Protein AF-A0A6B3PF34-F1 (afdb_monomer_lite)

Structure (mmCIF, N/CA/C/O backbone):
data_AF-A0A6B3PF34-F1
#
_entry.id   AF-A0A6B3PF34-F1
#
loop_
_atom_site.group_PDB
_atom_site.id
_atom_site.type_symbol
_atom_site.label_atom_id
_atom_site.label_alt_id
_atom_site.label_comp_id
_atom_site.label_asym_id
_atom_site.label_entity_id
_atom_site.label_seq_id
_atom_site.pdbx_PDB_ins_code
_atom_site.Cartn_x
_atom_site.Cartn_y
_atom_site.Cartn_z
_atom_site.occupancy
_atom_site.B_iso_or_equiv
_atom_site.auth_seq_id
_atom_site.auth_comp_id
_atom_site.auth_asym_id
_atom_site.auth_atom_id
_atom_site.pdbx_PDB_model_num
ATOM 1 N N . MET A 1 1 ? -4.115 32.536 47.496 1.00 59.69 1 MET A N 1
ATOM 2 C CA . MET A 1 1 ? -4.845 31.924 46.371 1.00 59.69 1 MET A CA 1
ATOM 3 C C . MET A 1 1 ? -6.264 31.681 46.850 1.00 59.69 1 MET A C 1
ATOM 5 O O . MET A 1 1 ? -6.454 30.889 47.768 1.00 59.69 1 MET A O 1
ATOM 9 N N . GLU A 1 2 ? -7.217 32.468 46.357 1.00 84.81 2 GLU A N 1
ATOM 10 C CA . GLU A 1 2 ? -8.599 32.481 46.858 1.00 84.81 2 GLU A CA 1
ATOM 11 C C . GLU A 1 2 ? -9.439 31.344 46.255 1.00 84.81 2 GLU A C 1
ATOM 13 O O . GLU A 1 2 ? -9.160 30.864 45.158 1.00 84.81 2 GLU A O 1
ATOM 18 N N . LEU A 1 3 ? -10.503 30.922 46.947 1.00 76.88 3 LEU A N 1
ATOM 19 C CA . LEU A 1 3 ? -11.401 29.840 46.508 1.00 76.88 3 LEU A CA 1
ATOM 20 C C . LEU A 1 3 ? -11.948 30.051 45.082 1.00 76.88 3 LEU A C 1
ATOM 22 O O . LEU A 1 3 ? -12.078 29.095 44.321 1.00 76.88 3 LEU A O 1
ATOM 26 N N . LYS A 1 4 ? -12.205 31.307 44.698 1.00 81.19 4 LYS A N 1
ATOM 27 C CA . LYS A 1 4 ? -12.670 31.677 43.352 1.00 81.19 4 LYS A CA 1
ATOM 28 C C . LYS A 1 4 ? -11.637 31.386 42.263 1.00 81.19 4 LYS A C 1
ATOM 30 O O . LYS A 1 4 ? -11.994 30.964 41.171 1.00 81.19 4 LYS A O 1
ATOM 35 N N . GLU A 1 5 ? -10.360 31.573 42.573 1.00 85.62 5 GLU A N 1
ATOM 36 C CA . GLU A 1 5 ? -9.251 31.320 41.652 1.00 85.62 5 GLU A CA 1
ATOM 37 C C . GLU A 1 5 ? -9.096 29.815 41.383 1.00 85.62 5 GLU A C 1
ATOM 39 O O . GLU A 1 5 ? -8.863 29.390 40.252 1.00 85.62 5 GLU A O 1
ATOM 44 N N . TRP A 1 6 ? -9.314 28.989 42.409 1.00 80.94 6 TRP A N 1
ATOM 45 C CA . TRP A 1 6 ? -9.347 27.532 42.271 1.00 80.94 6 TRP A CA 1
ATOM 46 C C . TRP A 1 6 ? -10.542 27.032 41.467 1.00 80.94 6 TRP A C 1
ATOM 48 O O . TRP A 1 6 ? -10.379 26.159 40.618 1.00 80.94 6 TRP A O 1
ATOM 58 N N . GLN A 1 7 ? -11.725 27.593 41.707 1.00 89.00 7 GLN A N 1
ATOM 59 C CA . GLN A 1 7 ? -12.934 27.239 40.962 1.00 89.00 7 GLN A CA 1
ATOM 60 C C . GLN A 1 7 ? -12.798 27.575 39.475 1.00 89.00 7 GLN A C 1
ATOM 62 O O . GLN A 1 7 ? -13.155 26.756 38.630 1.00 89.00 7 GLN A O 1
ATOM 67 N N . GLU A 1 8 ? -12.212 28.728 39.149 1.00 89.81 8 GLU A N 1
ATOM 68 C CA . GLU A 1 8 ? -11.957 29.098 37.757 1.00 89.81 8 GLU A CA 1
ATOM 69 C C . GLU A 1 8 ? -10.935 28.156 37.107 1.00 89.81 8 GLU A C 1
ATOM 71 O O . GLU A 1 8 ? -11.163 27.663 36.005 1.00 89.81 8 GLU A O 1
ATOM 76 N N . ARG A 1 9 ? -9.847 27.803 37.806 1.00 79.94 9 ARG A N 1
ATOM 77 C CA . ARG A 1 9 ? -8.861 26.836 37.290 1.00 79.94 9 ARG A CA 1
ATOM 78 C C . ARG A 1 9 ? -9.465 25.455 37.038 1.00 79.94 9 ARG A C 1
ATOM 80 O O . ARG A 1 9 ? -9.158 24.855 36.012 1.00 79.94 9 ARG A O 1
ATOM 87 N N . LEU A 1 10 ? -10.322 24.961 37.933 1.00 86.00 10 LEU A N 1
ATOM 88 C CA . LEU A 1 10 ? -11.008 23.676 37.753 1.00 86.00 10 LEU A CA 1
ATOM 89 C C . LEU A 1 10 ? -11.932 23.703 36.534 1.00 86.00 10 LEU A C 1
ATOM 91 O O . LEU A 1 10 ? -11.866 22.802 35.702 1.00 86.00 10 LEU A O 1
ATOM 95 N N . LYS A 1 11 ? -12.693 24.786 36.360 1.00 89.06 11 LYS A N 1
ATOM 96 C CA . LYS A 1 11 ? -13.567 24.975 35.200 1.00 89.06 11 LYS A CA 1
ATOM 97 C C . LYS A 1 11 ? -12.791 25.004 33.879 1.00 89.06 11 LYS A C 1
ATOM 99 O O . LYS A 1 11 ? -13.230 24.426 32.888 1.00 89.06 11 LYS A O 1
ATOM 104 N N . GLN A 1 12 ? -11.617 25.639 33.854 1.00 82.56 1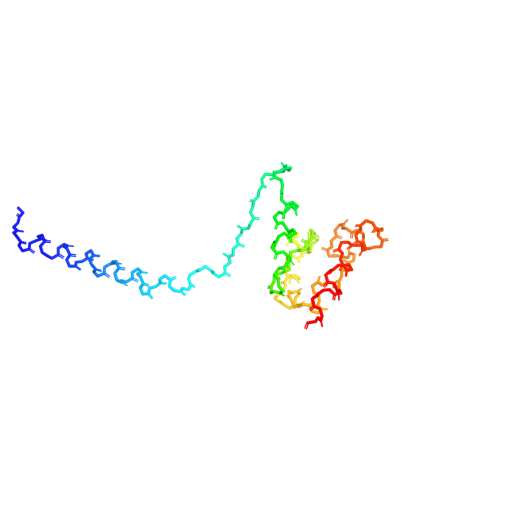2 GLN A N 1
ATOM 105 C CA . GLN A 1 12 ? -10.750 25.649 32.670 1.00 82.56 12 GLN A CA 1
ATOM 106 C C . GLN A 1 12 ? -10.166 24.261 32.359 1.00 82.56 12 GLN A C 1
ATOM 108 O O . GLN A 1 12 ? -10.030 23.907 31.188 1.00 82.56 12 GLN A O 1
ATOM 113 N N . ILE A 1 13 ? -9.853 23.460 33.384 1.00 76.62 13 ILE A N 1
ATOM 114 C CA . ILE A 1 13 ? -9.386 22.077 33.212 1.00 76.62 13 ILE A CA 1
ATOM 115 C C . ILE A 1 13 ? -10.509 21.195 32.653 1.00 76.62 13 ILE A C 1
ATOM 117 O O . ILE A 1 13 ? -10.280 20.482 31.680 1.00 76.62 13 ILE A O 1
ATOM 121 N N . GLU A 1 14 ? -11.720 21.276 33.205 1.00 80.12 14 GLU A N 1
ATOM 122 C CA . GLU A 1 14 ? -12.882 20.522 32.711 1.00 80.12 14 GLU A CA 1
ATOM 123 C C . GLU A 1 14 ? -13.194 20.863 31.248 1.00 80.12 14 GLU A C 1
ATOM 125 O O . GLU A 1 14 ? -13.305 19.964 30.415 1.00 80.12 14 GLU A O 1
ATOM 130 N N . LEU A 1 15 ? -13.199 22.154 30.894 1.00 76.25 15 LEU A N 1
ATOM 131 C CA . LEU A 1 15 ? -13.376 22.610 29.512 1.00 76.25 15 LEU A CA 1
ATOM 132 C C . LEU A 1 15 ? -12.263 22.115 28.577 1.00 76.25 15 LEU A C 1
ATOM 134 O O . LEU A 1 15 ? -12.526 21.808 27.414 1.00 76.25 15 LEU A O 1
ATOM 138 N N . ALA A 1 16 ? -11.015 22.031 29.045 1.00 70.75 16 ALA A N 1
ATOM 139 C CA . ALA A 1 16 ? -9.903 21.496 28.258 1.00 70.75 16 ALA A CA 1
ATOM 140 C C . ALA A 1 16 ? -10.025 19.975 28.037 1.00 70.75 16 ALA A C 1
ATOM 142 O O . ALA A 1 16 ? -9.714 19.484 26.947 1.00 70.75 16 ALA A O 1
ATOM 143 N N . VAL A 1 17 ? -10.520 19.238 29.035 1.00 69.88 17 VAL A N 1
ATOM 144 C CA . VAL A 1 17 ? -10.783 17.793 28.947 1.00 69.88 17 VAL A CA 1
ATOM 145 C C . VAL A 1 17 ? -11.963 17.511 28.014 1.00 69.88 17 VAL A C 1
ATOM 147 O O . VAL A 1 17 ? -11.837 16.672 27.123 1.00 69.88 17 VAL A O 1
ATOM 150 N N . GLU A 1 18 ? -13.065 18.257 28.118 1.00 66.38 18 GLU A N 1
ATOM 151 C CA . GLU A 1 18 ? -14.210 18.149 27.199 1.00 66.38 18 GLU A CA 1
ATOM 152 C C . GLU A 1 18 ? -13.838 18.519 25.760 1.00 66.38 18 GLU A C 1
ATOM 154 O O . GLU A 1 18 ? -14.222 17.822 24.815 1.00 66.38 18 GLU A O 1
ATOM 159 N N . ARG A 1 19 ? -13.033 19.573 25.568 1.00 61.41 19 ARG A N 1
ATOM 160 C CA . ARG A 1 19 ? -12.478 19.922 24.250 1.00 61.41 19 ARG A CA 1
ATOM 161 C C . ARG A 1 19 ? -11.589 18.816 23.703 1.00 61.41 19 ARG A C 1
ATOM 163 O O . ARG A 1 19 ? -11.636 18.563 22.506 1.00 61.41 19 ARG A O 1
ATOM 170 N N . SER A 1 20 ? -10.827 18.127 24.549 1.00 59.00 20 SER A N 1
ATOM 171 C CA . SER A 1 20 ? -10.008 16.985 24.129 1.00 59.00 20 SER A CA 1
ATOM 172 C C . SER A 1 20 ? -10.878 15.777 23.763 1.00 59.00 20 SER A C 1
ATOM 174 O O . SER A 1 20 ? -10.697 15.199 22.700 1.00 59.00 20 SER A O 1
ATOM 176 N N . HIS A 1 21 ? -11.896 15.430 24.553 1.00 54.59 21 HIS A N 1
ATOM 177 C CA . HIS A 1 21 ? -12.785 14.295 24.259 1.00 54.59 21 HIS A CA 1
ATOM 178 C C . HIS A 1 21 ? -13.679 14.510 23.025 1.00 54.59 21 HIS A C 1
ATOM 180 O O . HIS A 1 21 ? -13.889 13.578 22.247 1.00 54.59 21 HIS A O 1
ATOM 186 N N . SER A 1 22 ? -14.157 15.736 22.800 1.00 50.78 22 SER A N 1
ATOM 187 C CA . SER A 1 22 ? -14.940 16.093 21.604 1.00 50.78 22 SER A CA 1
ATOM 188 C C . SER A 1 22 ? -14.093 16.202 20.330 1.00 50.78 22 SER A C 1
ATOM 190 O O . SER A 1 22 ? -14.631 16.094 19.230 1.00 50.78 22 SER A O 1
ATOM 192 N N . SER A 1 23 ? -12.769 16.350 20.457 1.00 48.81 23 SER A N 1
ATOM 193 C CA . SER A 1 23 ? -11.839 16.412 19.323 1.00 48.81 23 SER A CA 1
ATOM 194 C C . SER A 1 23 ? -11.075 15.101 19.074 1.00 48.81 23 SER A C 1
ATOM 196 O O . SER A 1 23 ? -10.656 14.861 17.949 1.00 48.81 23 SER A O 1
ATOM 198 N N . ILE A 1 24 ? -10.988 14.168 20.030 1.00 49.91 24 ILE A N 1
ATOM 199 C CA . ILE A 1 24 ? -10.327 12.854 19.845 1.00 49.91 24 ILE A CA 1
ATOM 200 C C . ILE A 1 24 ? -10.994 11.966 18.774 1.00 49.91 24 ILE A C 1
ATOM 202 O O . ILE A 1 24 ? -10.383 11.010 18.302 1.00 49.91 24 ILE A O 1
ATOM 206 N N . HIS A 1 25 ? -12.192 12.304 18.296 1.00 52.12 25 HIS A N 1
ATOM 207 C CA . HIS A 1 25 ? -12.939 11.459 17.365 1.00 52.12 25 HIS A CA 1
ATOM 208 C C . HIS A 1 25 ? -12.358 11.293 15.947 1.00 52.12 25 HIS A C 1
ATOM 210 O O . HIS A 1 25 ? -12.967 10.545 15.194 1.00 52.12 25 HIS A O 1
ATOM 216 N N . ASN A 1 26 ? -11.238 11.916 15.530 1.00 51.31 26 ASN A N 1
ATOM 217 C CA . ASN A 1 26 ? -10.751 11.723 14.142 1.00 51.31 26 ASN A CA 1
ATOM 218 C C . ASN A 1 26 ? -9.297 12.142 13.805 1.00 51.31 26 ASN A C 1
ATOM 220 O O . ASN A 1 26 ? -9.004 12.462 12.651 1.00 51.31 26 ASN A O 1
ATOM 224 N N . TYR A 1 27 ? -8.347 12.169 14.747 1.00 51.41 27 TYR A N 1
ATOM 225 C CA . TYR A 1 27 ? -7.003 12.696 14.419 1.00 51.41 27 TYR A CA 1
ATOM 226 C C . TYR A 1 27 ? -6.022 11.702 13.793 1.00 51.41 27 TYR A C 1
ATOM 228 O O . TYR A 1 27 ? -5.016 12.121 13.221 1.00 51.41 27 TYR A O 1
ATOM 236 N N . TRP A 1 28 ? -6.282 10.400 13.864 1.00 53.84 28 TRP A N 1
ATOM 237 C CA . TRP A 1 28 ? -5.304 9.402 13.438 1.00 53.84 28 TRP A CA 1
ATOM 238 C C . TRP A 1 28 ? -5.721 8.842 12.083 1.00 53.84 28 TRP A C 1
ATOM 240 O O . TRP A 1 28 ? -6.228 7.733 11.972 1.00 53.84 28 TRP A O 1
ATOM 250 N N . LYS A 1 29 ? -5.517 9.650 11.033 1.00 75.19 29 LYS A N 1
ATOM 251 C CA . LYS A 1 29 ? -5.762 9.236 9.638 1.00 75.19 29 LYS A CA 1
ATOM 252 C C . LYS A 1 29 ? -4.874 8.069 9.197 1.00 75.19 29 LYS A C 1
ATOM 254 O O . LYS A 1 29 ? -5.199 7.404 8.220 1.00 75.19 29 LYS A O 1
ATOM 259 N N . TYR A 1 30 ? -3.753 7.850 9.885 1.00 82.25 30 TYR A N 1
ATOM 260 C CA . TYR A 1 30 ? -2.746 6.867 9.507 1.00 82.25 30 TYR A CA 1
ATOM 261 C C . TYR A 1 30 ? -2.241 6.103 10.730 1.00 82.25 30 TYR A C 1
ATOM 263 O O . TYR A 1 30 ? -1.969 6.697 11.774 1.00 82.25 30 TYR A O 1
ATOM 271 N N . LEU A 1 31 ? -2.079 4.791 10.564 1.00 85.31 31 LEU A N 1
ATOM 272 C CA . LEU A 1 31 ? -1.451 3.891 11.524 1.00 85.31 31 LEU A CA 1
ATOM 273 C C . LEU A 1 31 ? -0.135 3.385 10.931 1.00 85.31 31 LEU A C 1
ATOM 275 O O . LEU A 1 31 ? -0.125 2.795 9.852 1.00 85.31 31 LEU A O 1
ATOM 279 N N . PHE A 1 32 ? 0.967 3.588 11.651 1.00 87.81 32 PHE A N 1
ATOM 280 C CA . PHE A 1 32 ? 2.269 3.032 11.290 1.00 87.81 32 PHE A CA 1
ATOM 281 C C . PHE A 1 32 ? 2.531 1.778 12.119 1.00 87.81 32 PHE A C 1
ATOM 283 O O . PHE A 1 32 ? 2.570 1.832 13.347 1.00 87.81 32 PHE A O 1
ATOM 290 N N . VAL A 1 33 ? 2.723 0.650 11.441 1.00 89.06 33 VAL A N 1
ATOM 291 C CA . VAL A 1 33 ? 3.074 -0.625 12.070 1.00 89.06 33 VAL A CA 1
ATOM 292 C C . VAL A 1 33 ? 4.566 -0.857 11.858 1.00 89.06 33 VAL A C 1
ATOM 294 O O . VAL A 1 33 ? 5.009 -1.103 10.738 1.00 89.06 33 VAL A O 1
ATOM 297 N N . CYS A 1 34 ? 5.346 -0.753 12.933 1.00 90.00 34 CYS A N 1
ATOM 298 C CA . CYS A 1 34 ? 6.806 -0.837 12.899 1.00 90.00 34 CYS A CA 1
ATOM 299 C C . CYS A 1 34 ? 7.306 -1.997 13.767 1.00 90.00 34 CYS A C 1
ATOM 301 O O . CYS A 1 34 ? 6.698 -2.346 14.775 1.00 90.00 34 CYS A O 1
ATOM 303 N N . GLY A 1 35 ? 8.452 -2.566 13.403 1.00 87.69 35 GLY A N 1
ATOM 304 C CA . GLY A 1 35 ? 9.138 -3.584 14.192 1.00 87.69 35 GLY A CA 1
ATOM 305 C C . GLY A 1 35 ? 10.607 -3.666 13.801 1.00 87.69 35 GLY A C 1
ATOM 306 O O . GLY A 1 35 ? 10.979 -3.304 12.683 1.00 87.69 35 GLY A O 1
ATOM 307 N N . CYS A 1 36 ? 11.452 -4.124 14.721 1.00 91.19 36 CYS A N 1
ATOM 308 C CA . CYS A 1 36 ? 12.859 -4.364 14.421 1.00 91.19 36 CYS A CA 1
ATOM 309 C C . CYS A 1 36 ? 13.004 -5.491 13.388 1.00 91.19 36 CYS A C 1
ATOM 311 O O . CYS A 1 36 ? 12.159 -6.383 13.269 1.00 91.19 36 CYS A O 1
ATOM 313 N N . ALA A 1 37 ? 14.121 -5.497 12.660 1.00 85.56 37 ALA A N 1
ATOM 314 C CA . ALA A 1 37 ? 14.445 -6.624 11.797 1.00 85.56 37 ALA A CA 1
ATOM 315 C C . ALA A 1 37 ? 14.389 -7.935 12.604 1.00 85.56 37 ALA A C 1
ATOM 317 O O . ALA A 1 37 ? 14.928 -8.017 13.706 1.00 85.56 37 ALA A O 1
ATOM 318 N N . ARG A 1 38 ? 13.729 -8.958 12.044 1.00 85.56 38 ARG A N 1
ATOM 319 C CA . ARG A 1 38 ? 13.551 -10.289 12.660 1.00 85.56 38 ARG A CA 1
ATOM 320 C C . ARG A 1 38 ? 12.683 -10.326 13.933 1.00 85.56 38 ARG A C 1
ATOM 322 O O . ARG A 1 38 ? 12.650 -11.362 14.583 1.00 85.56 38 ARG A O 1
ATOM 329 N N . SER A 1 39 ? 11.905 -9.285 14.245 1.00 90.94 39 SER A N 1
ATOM 330 C CA . SER A 1 39 ? 11.013 -9.255 15.422 1.00 90.94 39 SER A CA 1
ATOM 331 C C . SER A 1 39 ? 9.631 -9.897 15.211 1.00 90.94 39 SER A C 1
ATOM 333 O O . SER A 1 39 ? 8.704 -9.622 15.966 1.00 90.94 39 SER A O 1
ATOM 335 N N . GLY A 1 40 ? 9.445 -10.693 14.152 1.00 86.75 40 GLY A N 1
ATOM 336 C CA . GLY A 1 40 ? 8.141 -11.290 13.829 1.00 86.75 40 GLY A CA 1
ATOM 337 C C . GLY A 1 40 ? 7.196 -10.401 13.007 1.00 86.75 40 GLY A C 1
ATOM 338 O O . GLY A 1 40 ? 5.996 -10.659 12.971 1.00 86.75 40 GLY A O 1
ATOM 339 N N . THR A 1 41 ? 7.709 -9.397 12.287 1.00 88.25 41 THR A N 1
ATOM 340 C CA . THR A 1 41 ? 6.911 -8.535 11.385 1.00 88.25 41 THR A CA 1
ATOM 341 C C . THR A 1 41 ? 6.111 -9.322 10.342 1.00 88.25 41 THR A C 1
ATOM 343 O O . THR A 1 41 ? 5.021 -8.904 9.961 1.00 88.25 41 THR A O 1
ATOM 346 N N . THR A 1 42 ? 6.587 -10.502 9.932 1.00 86.25 42 THR A N 1
ATOM 347 C CA . THR A 1 42 ? 5.843 -11.423 9.060 1.00 86.25 42 THR A CA 1
ATOM 348 C C . THR A 1 42 ? 4.552 -11.933 9.704 1.00 86.25 42 THR A C 1
ATOM 350 O O . THR A 1 42 ? 3.531 -11.996 9.028 1.00 86.25 42 THR A O 1
ATOM 353 N N . ALA A 1 43 ? 4.571 -12.286 10.993 1.00 88.44 43 ALA A N 1
ATOM 354 C CA . ALA A 1 43 ? 3.377 -12.758 11.697 1.00 88.44 43 ALA A CA 1
ATOM 355 C C . ALA A 1 43 ? 2.346 -11.631 11.844 1.00 88.44 43 ALA A C 1
ATOM 357 O O . ALA A 1 43 ? 1.170 -11.840 11.569 1.00 88.44 43 ALA A O 1
ATOM 358 N N . ILE A 1 44 ? 2.809 -10.420 12.178 1.00 90.25 44 ILE A N 1
ATOM 359 C CA . ILE A 1 44 ? 1.965 -9.217 12.226 1.00 90.25 44 ILE A CA 1
ATOM 360 C C . ILE A 1 44 ? 1.357 -8.918 10.853 1.00 90.25 44 ILE A C 1
ATOM 362 O O . ILE A 1 44 ? 0.162 -8.666 10.759 1.00 90.25 44 ILE A O 1
ATOM 366 N N . THR A 1 45 ? 2.159 -8.995 9.787 1.00 87.31 45 THR A N 1
ATOM 367 C CA . THR A 1 45 ? 1.681 -8.786 8.413 1.00 87.31 45 THR A CA 1
ATOM 368 C C . THR A 1 45 ? 0.564 -9.767 8.082 1.00 87.31 45 THR A C 1
ATOM 370 O O . THR A 1 45 ? -0.494 -9.328 7.660 1.00 87.31 45 THR A O 1
ATOM 373 N N . LYS A 1 46 ? 0.756 -11.071 8.344 1.00 86.19 46 LYS A N 1
ATOM 374 C CA . LYS A 1 46 ? -0.273 -12.103 8.122 1.00 86.19 46 LYS A CA 1
ATOM 375 C C . LYS A 1 46 ? -1.550 -11.849 8.924 1.00 86.19 46 LYS A C 1
ATOM 377 O O . LYS A 1 46 ? -2.630 -11.960 8.367 1.00 86.19 46 LYS A O 1
ATOM 382 N N . LEU A 1 47 ? -1.424 -11.497 10.205 1.00 89.31 47 LEU A N 1
ATOM 383 C CA . LEU A 1 47 ? -2.571 -11.221 11.072 1.00 89.31 47 LEU A CA 1
ATOM 384 C C . LEU A 1 47 ? -3.399 -10.037 10.561 1.00 89.31 47 LEU A C 1
ATOM 386 O O . LEU A 1 47 ? -4.617 -10.134 10.477 1.00 89.31 47 LEU A O 1
ATOM 390 N N . LEU A 1 48 ? -2.744 -8.927 10.218 1.00 89.88 48 LEU A N 1
ATOM 391 C CA . LEU A 1 48 ? -3.427 -7.731 9.721 1.00 89.88 48 LEU A CA 1
ATOM 392 C C . LEU A 1 48 ? -4.097 -7.990 8.371 1.00 89.88 48 LEU A C 1
ATOM 394 O O . LEU A 1 48 ? -5.225 -7.569 8.150 1.00 89.88 48 LEU A O 1
ATOM 398 N N . ASN A 1 49 ? -3.419 -8.741 7.513 1.00 87.12 49 ASN A N 1
ATOM 399 C CA . ASN A 1 49 ? -3.897 -9.142 6.198 1.00 87.12 49 ASN A CA 1
ATOM 400 C C . ASN A 1 49 ? -5.049 -10.158 6.213 1.00 87.12 49 ASN A C 1
ATOM 402 O O . ASN A 1 49 ? -5.687 -10.340 5.184 1.00 87.12 49 ASN A O 1
ATOM 406 N N . ALA A 1 50 ? -5.337 -10.802 7.348 1.00 85.88 50 ALA A N 1
ATOM 407 C CA . ALA A 1 50 ? -6.522 -11.649 7.496 1.00 85.88 50 ALA A CA 1
ATOM 408 C C . ALA A 1 50 ? -7.824 -10.831 7.601 1.00 85.88 50 ALA A C 1
ATOM 410 O O . ALA A 1 50 ? -8.916 -11.390 7.552 1.00 85.88 50 ALA A O 1
ATOM 411 N N . HIS A 1 51 ? -7.730 -9.510 7.784 1.00 87.06 51 HIS A N 1
ATOM 412 C CA . HIS A 1 51 ? -8.891 -8.634 7.799 1.00 87.06 51 HIS A CA 1
ATOM 413 C C . HIS A 1 51 ? -9.220 -8.163 6.369 1.00 87.06 51 HIS A C 1
ATOM 415 O O . HIS A 1 51 ? -8.360 -7.552 5.734 1.00 87.06 51 HIS A O 1
ATOM 421 N N . PRO A 1 52 ? -10.467 -8.309 5.880 1.00 83.06 52 PRO A N 1
ATOM 422 C CA . PRO A 1 52 ? -10.812 -8.068 4.470 1.00 83.06 52 PRO A CA 1
ATOM 423 C C . PRO A 1 52 ? -10.622 -6.615 4.000 1.00 83.06 52 PRO A C 1
ATOM 425 O O . PRO A 1 52 ? -10.545 -6.331 2.810 1.00 83.06 52 PRO A O 1
ATOM 428 N N . LEU A 1 53 ? -10.535 -5.670 4.940 1.00 85.19 53 LEU A N 1
ATOM 429 C CA . LEU A 1 53 ? -10.320 -4.244 4.655 1.00 85.19 53 LEU A CA 1
ATOM 430 C C . LEU A 1 53 ? -8.856 -3.787 4.774 1.00 85.19 53 LEU A C 1
ATOM 432 O O . LEU A 1 53 ? -8.592 -2.588 4.693 1.00 85.19 53 LEU A O 1
ATOM 436 N N . ILE A 1 54 ? -7.910 -4.697 5.018 1.00 87.12 54 ILE A N 1
ATOM 437 C CA . ILE A 1 54 ? -6.495 -4.365 5.208 1.00 87.12 54 ILE A CA 1
ATOM 438 C C . ILE A 1 54 ? -5.652 -5.167 4.218 1.00 87.12 54 ILE A C 1
ATOM 440 O O . ILE A 1 54 ? -5.734 -6.387 4.160 1.00 87.12 54 ILE A O 1
ATOM 444 N N . ALA A 1 55 ? -4.793 -4.468 3.476 1.00 87.12 55 ALA A N 1
ATOM 445 C CA . ALA A 1 55 ? -3.808 -5.080 2.596 1.00 87.12 55 ALA A CA 1
ATOM 446 C C . ALA A 1 55 ? -2.427 -4.460 2.839 1.00 87.12 55 ALA A C 1
ATOM 448 O O . ALA A 1 55 ? -2.202 -3.267 2.631 1.00 87.12 55 ALA A O 1
ATOM 449 N N . ILE A 1 56 ? -1.489 -5.290 3.276 1.00 87.69 56 ILE A N 1
ATOM 450 C CA . ILE A 1 56 ? -0.083 -4.966 3.486 1.00 87.69 56 ILE A CA 1
ATOM 451 C C . ILE A 1 56 ? 0.719 -5.765 2.477 1.00 87.69 56 ILE A C 1
ATOM 453 O O . ILE A 1 56 ? 0.734 -6.997 2.503 1.00 87.69 56 ILE A O 1
ATOM 457 N N . GLY A 1 57 ? 1.402 -5.038 1.600 1.00 84.75 57 GLY A N 1
ATOM 458 C CA . GLY A 1 57 ? 2.235 -5.613 0.565 1.00 84.75 57 GLY A CA 1
ATOM 459 C C . GLY A 1 57 ? 3.722 -5.570 0.902 1.00 84.75 57 GLY A C 1
ATOM 460 O O . GLY A 1 57 ? 4.217 -4.581 1.442 1.00 84.75 57 GLY A O 1
ATOM 461 N N . VAL A 1 58 ? 4.456 -6.621 0.540 1.00 82.56 58 VAL A N 1
ATOM 462 C CA . VAL A 1 58 ? 5.911 -6.677 0.722 1.00 82.56 58 VAL A CA 1
ATOM 463 C C . VAL A 1 58 ? 6.590 -5.740 -0.277 1.00 82.56 58 VAL A C 1
ATOM 465 O O . VAL A 1 58 ? 6.392 -5.868 -1.480 1.00 82.56 58 VAL A O 1
ATOM 468 N N . GLU A 1 59 ? 7.363 -4.775 0.231 1.00 85.75 59 GLU A N 1
ATOM 469 C CA . GLU A 1 59 ? 8.166 -3.820 -0.559 1.00 85.75 59 GLU A CA 1
ATOM 470 C C . GLU A 1 59 ? 7.413 -3.162 -1.740 1.00 85.75 59 GLU A C 1
ATOM 472 O O . GLU A 1 59 ? 7.998 -2.834 -2.782 1.00 85.75 59 GLU A O 1
ATOM 477 N N . ARG A 1 60 ? 6.098 -2.947 -1.592 1.00 89.62 60 ARG A N 1
ATOM 478 C CA . ARG A 1 60 ? 5.268 -2.325 -2.627 1.00 89.62 60 ARG A CA 1
ATOM 479 C C . ARG A 1 60 ? 5.710 -0.876 -2.848 1.00 89.62 60 ARG A C 1
ATOM 481 O O . ARG A 1 60 ? 5.924 -0.130 -1.898 1.00 89.62 60 ARG A O 1
ATOM 488 N N . TYR A 1 61 ? 5.847 -0.485 -4.114 1.00 92.62 61 TYR A N 1
ATOM 489 C CA . TYR A 1 61 ? 6.266 0.857 -4.538 1.00 92.62 61 TYR A CA 1
ATOM 490 C C . TYR A 1 61 ? 7.666 1.299 -4.076 1.00 92.62 61 TYR A C 1
ATOM 492 O O . TYR A 1 61 ? 7.980 2.488 -4.153 1.00 92.62 61 TYR A O 1
ATOM 500 N N . LYS A 1 62 ? 8.549 0.377 -3.658 1.00 92.12 62 LYS A N 1
ATOM 501 C CA . LYS A 1 62 ? 9.927 0.698 -3.236 1.00 92.12 62 LYS A CA 1
ATOM 502 C C . LYS A 1 62 ? 10.686 1.548 -4.258 1.00 92.12 62 LYS A C 1
ATOM 504 O O . LYS A 1 62 ? 11.455 2.426 -3.877 1.00 92.12 62 LYS A O 1
ATOM 509 N N . HIS A 1 63 ? 10.492 1.302 -5.553 1.00 92.62 63 HIS A N 1
ATOM 510 C CA . HIS A 1 63 ? 11.153 2.083 -6.599 1.00 92.62 63 HIS A CA 1
ATOM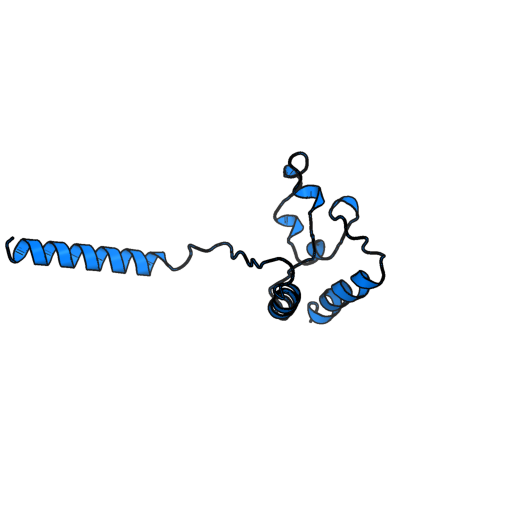 511 C C . HIS A 1 63 ? 10.577 3.492 -6.745 1.00 92.62 63 HIS A C 1
ATOM 513 O O . HIS A 1 63 ? 11.331 4.417 -7.028 1.00 92.62 63 HIS A O 1
ATOM 519 N N . TYR A 1 64 ? 9.283 3.679 -6.480 1.00 93.62 64 TYR A N 1
ATOM 520 C CA . TYR A 1 64 ? 8.651 5.001 -6.485 1.00 93.62 64 TYR A CA 1
ATOM 521 C C . TYR A 1 64 ? 8.943 5.791 -5.211 1.00 93.62 64 TYR A C 1
ATOM 523 O O . TYR A 1 64 ? 8.926 7.010 -5.246 1.00 93.62 64 TYR A O 1
ATOM 531 N N . ALA A 1 65 ? 9.291 5.128 -4.107 1.00 88.50 65 ALA A N 1
ATOM 532 C CA . ALA A 1 65 ? 9.720 5.794 -2.877 1.00 88.50 65 ALA A CA 1
ATOM 533 C C . ALA A 1 65 ? 11.102 6.485 -2.984 1.00 88.50 65 ALA A C 1
ATOM 535 O O . ALA A 1 65 ? 11.558 7.097 -2.020 1.00 88.50 65 ALA A O 1
ATOM 536 N N . LYS A 1 66 ? 11.782 6.399 -4.138 1.00 89.88 66 LYS A N 1
ATOM 537 C CA . LYS A 1 66 ? 13.016 7.146 -4.425 1.00 89.88 66 LYS A CA 1
ATOM 538 C C . LYS A 1 66 ? 12.709 8.624 -4.696 1.00 89.88 66 LYS A C 1
ATOM 540 O O . LYS A 1 66 ? 11.658 8.957 -5.237 1.00 89.88 66 LYS A O 1
ATOM 545 N N . GLN A 1 67 ? 13.643 9.511 -4.347 1.00 84.06 67 GLN A N 1
ATOM 546 C CA . GLN A 1 67 ? 13.441 10.967 -4.394 1.00 84.06 67 GLN A CA 1
ATOM 547 C C . GLN A 1 67 ? 13.048 11.490 -5.787 1.00 84.06 67 GLN A C 1
ATOM 549 O O . GLN A 1 67 ? 12.218 12.387 -5.896 1.00 84.06 67 GLN A O 1
ATOM 554 N N . ASP A 1 68 ? 13.602 10.910 -6.847 1.00 93.69 68 ASP A N 1
ATOM 555 C CA . ASP A 1 68 ? 13.331 11.255 -8.244 1.00 93.69 68 ASP A CA 1
ATOM 556 C C . ASP A 1 68 ? 11.977 10.735 -8.753 1.00 93.69 68 ASP A C 1
ATOM 558 O O . ASP A 1 68 ? 11.410 11.303 -9.686 1.00 93.69 68 ASP A O 1
ATOM 562 N N . LEU A 1 69 ? 11.416 9.698 -8.126 1.00 93.75 69 LEU A N 1
ATOM 563 C CA . LEU A 1 69 ? 10.189 9.024 -8.567 1.00 93.75 69 LEU A CA 1
ATOM 564 C C . LEU A 1 69 ? 8.998 9.190 -7.616 1.00 93.75 69 LEU A C 1
ATOM 566 O O . LEU A 1 69 ? 7.907 8.720 -7.938 1.00 93.75 69 LEU A O 1
ATOM 570 N N . ILE A 1 70 ? 9.163 9.908 -6.501 1.00 93.75 70 ILE A N 1
ATOM 571 C CA . ILE A 1 70 ? 8.121 10.087 -5.475 1.00 93.75 70 ILE A CA 1
ATOM 572 C C . ILE A 1 70 ? 6.820 10.675 -6.031 1.00 93.75 70 ILE A C 1
ATOM 574 O O . ILE A 1 70 ? 5.733 10.320 -5.586 1.00 93.75 70 ILE A O 1
ATOM 578 N N . HIS A 1 71 ? 6.921 11.509 -7.067 1.00 94.31 71 HIS A N 1
ATOM 579 C CA . HIS A 1 71 ? 5.782 12.112 -7.759 1.00 94.31 71 HIS A CA 1
ATOM 580 C C . HIS A 1 71 ? 4.871 11.084 -8.457 1.00 94.31 71 HIS A C 1
ATOM 582 O O . HIS A 1 71 ? 3.741 11.413 -8.810 1.00 94.31 71 HIS A O 1
ATOM 588 N N . LYS A 1 72 ? 5.339 9.843 -8.662 1.00 94.12 72 LYS A N 1
ATOM 589 C CA . LYS A 1 72 ? 4.531 8.741 -9.201 1.00 94.12 72 LYS A CA 1
ATOM 590 C C . LYS A 1 72 ? 3.619 8.105 -8.151 1.00 94.12 72 LYS A C 1
ATOM 592 O O . LYS A 1 72 ? 2.670 7.417 -8.527 1.00 94.12 72 LYS A O 1
ATOM 597 N N . LEU A 1 73 ? 3.875 8.312 -6.855 1.00 93.38 73 LEU A N 1
ATOM 598 C CA . LEU A 1 73 ? 2.974 7.848 -5.803 1.00 93.38 73 LEU A CA 1
ATOM 599 C C . LEU A 1 73 ? 1.682 8.663 -5.829 1.00 93.38 73 LEU A C 1
ATOM 601 O O . LEU A 1 73 ? 1.695 9.889 -5.756 1.00 93.38 73 LEU A O 1
ATOM 605 N N . SER A 1 74 ? 0.548 7.972 -5.897 1.00 93.25 74 SER A N 1
ATOM 606 C CA . SER A 1 74 ? -0.769 8.599 -5.849 1.00 93.25 74 SER A CA 1
ATOM 607 C C . SER A 1 74 ? -1.771 7.697 -5.130 1.00 93.25 74 SER A C 1
ATOM 609 O O . SER A 1 74 ? -1.594 6.475 -5.129 1.00 93.25 74 SER A O 1
ATOM 611 N N . PRO A 1 75 ? -2.863 8.250 -4.570 1.00 91.81 75 PRO A N 1
ATOM 612 C CA . PRO A 1 75 ? -3.921 7.449 -3.952 1.00 91.81 75 PRO A CA 1
ATOM 613 C C . PRO A 1 75 ? -4.519 6.382 -4.882 1.00 91.81 75 PRO A C 1
ATOM 615 O O . PRO A 1 75 ? -4.979 5.345 -4.416 1.00 91.81 75 PRO A O 1
ATOM 618 N N . ALA A 1 76 ? -4.486 6.596 -6.203 1.00 93.56 76 ALA A N 1
ATOM 619 C CA . ALA A 1 76 ? -5.005 5.639 -7.180 1.00 93.56 76 ALA A CA 1
ATOM 620 C C . ALA A 1 76 ? -4.265 4.291 -7.156 1.00 93.56 76 ALA A C 1
ATOM 622 O O . ALA A 1 76 ? -4.886 3.260 -7.406 1.00 93.56 76 ALA A O 1
ATOM 623 N N . LEU A 1 77 ? -2.976 4.291 -6.803 1.00 91.69 77 LEU A N 1
ATOM 624 C CA . LEU A 1 77 ? -2.167 3.079 -6.655 1.00 91.69 77 LEU A CA 1
ATOM 625 C C . LEU A 1 77 ? -2.603 2.205 -5.464 1.00 91.69 77 LEU A C 1
ATOM 627 O O . LEU A 1 77 ? -2.275 1.025 -5.406 1.00 91.69 77 LEU A O 1
ATOM 631 N N . PHE A 1 78 ? -3.348 2.759 -4.509 1.00 89.81 78 PHE A N 1
ATOM 632 C CA . PHE A 1 78 ? -3.817 2.039 -3.321 1.00 89.81 78 PHE A CA 1
ATOM 633 C C . PHE A 1 78 ? -5.244 1.497 -3.476 1.00 89.81 78 PHE A C 1
ATOM 635 O O . PHE A 1 78 ? -5.810 0.962 -2.527 1.00 89.81 78 PHE A O 1
ATOM 642 N N . LYS A 1 79 ? -5.843 1.611 -4.669 1.00 90.00 79 LYS A N 1
ATOM 643 C CA . LYS A 1 79 ? -7.096 0.917 -4.983 1.00 90.00 79 LYS A CA 1
ATOM 644 C C . LYS A 1 79 ? -6.843 -0.587 -5.039 1.00 90.00 79 LYS A C 1
ATOM 646 O O . LYS A 1 79 ? -5.864 -1.010 -5.648 1.00 90.00 79 LYS A O 1
ATOM 651 N N . LEU A 1 80 ? -7.761 -1.379 -4.483 1.00 83.31 80 LEU A 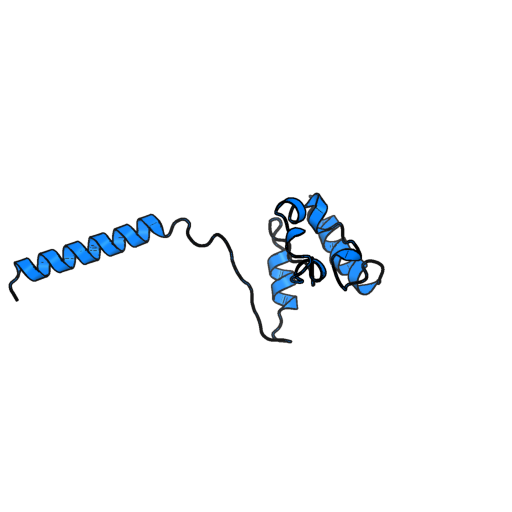N 1
ATOM 652 C CA . LEU A 1 80 ? -7.657 -2.842 -4.411 1.00 83.31 80 LEU A CA 1
ATOM 653 C C . LEU A 1 80 ? -7.312 -3.481 -5.768 1.00 83.31 80 LEU A C 1
ATOM 655 O O . LEU A 1 80 ? -6.376 -4.267 -5.858 1.00 83.31 80 LEU A O 1
ATOM 659 N N . SER A 1 81 ? -7.991 -3.052 -6.839 1.00 84.12 81 SER A N 1
ATOM 660 C CA . SER A 1 81 ? -7.793 -3.557 -8.206 1.00 84.12 81 SER A CA 1
ATOM 661 C C . SER A 1 81 ? -6.418 -3.266 -8.818 1.00 84.12 81 SER A C 1
ATOM 663 O O . SER A 1 81 ? -6.070 -3.859 -9.832 1.00 84.12 81 SER A O 1
ATOM 665 N N . VAL A 1 82 ? -5.653 -2.340 -8.237 1.00 88.56 82 VAL A N 1
ATOM 666 C CA . VAL A 1 82 ? -4.322 -1.927 -8.715 1.00 88.56 82 VAL A CA 1
ATOM 667 C C . VAL A 1 82 ? -3.228 -2.385 -7.756 1.00 88.56 82 VAL A C 1
ATOM 669 O O . VAL A 1 82 ? -2.110 -2.676 -8.175 1.00 88.56 82 VAL A O 1
ATOM 672 N N . PHE A 1 83 ? -3.531 -2.458 -6.461 1.00 88.38 83 PHE A N 1
ATOM 673 C CA . PHE A 1 83 ? -2.545 -2.751 -5.429 1.00 88.38 83 PHE A CA 1
ATOM 674 C C . PHE A 1 83 ? -1.846 -4.098 -5.662 1.00 88.38 83 PHE A C 1
ATOM 676 O O . PHE A 1 83 ? -0.624 -4.177 -5.513 1.00 88.38 83 PHE A O 1
ATOM 683 N N . PHE A 1 84 ? -2.603 -5.106 -6.104 1.00 84.25 84 PHE A N 1
ATOM 684 C CA . PHE A 1 84 ? -2.110 -6.456 -6.393 1.00 84.25 84 PHE A CA 1
ATOM 685 C C . PHE A 1 84 ? -1.591 -6.657 -7.830 1.00 84.25 84 PHE A C 1
ATOM 687 O O . PHE A 1 84 ? -0.985 -7.687 -8.111 1.00 84.25 84 PHE A O 1
ATOM 694 N N . ASP A 1 85 ? -1.740 -5.668 -8.721 1.00 86.50 85 ASP A N 1
ATOM 695 C CA . ASP A 1 85 ? -1.091 -5.653 -10.042 1.00 86.50 85 ASP A CA 1
ATOM 696 C C . ASP A 1 85 ? 0.380 -5.227 -9.882 1.00 86.50 85 ASP A C 1
ATOM 698 O O . ASP A 1 85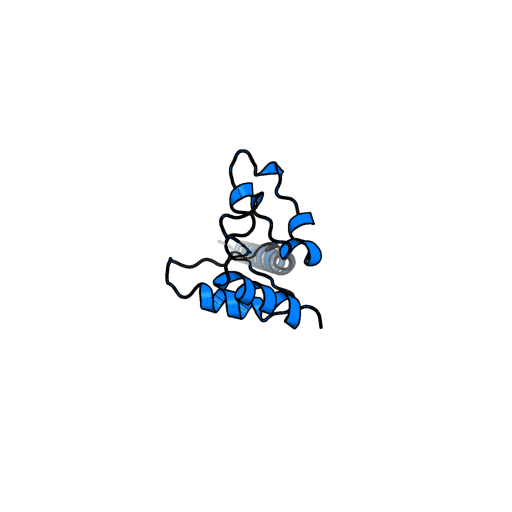 ? 0.740 -4.046 -9.966 1.00 86.50 85 ASP A O 1
ATOM 702 N N . ILE A 1 86 ? 1.236 -6.192 -9.532 1.00 85.88 86 ILE A N 1
ATOM 703 C CA . ILE A 1 86 ? 2.657 -5.953 -9.268 1.00 85.88 86 ILE A CA 1
ATOM 704 C C . ILE A 1 86 ? 3.413 -5.836 -10.586 1.00 85.88 86 ILE A C 1
ATOM 706 O O . ILE A 1 86 ? 3.521 -6.794 -11.347 1.00 85.88 86 ILE A O 1
ATOM 710 N N . ARG A 1 87 ? 4.026 -4.671 -10.796 1.00 85.88 87 ARG A N 1
ATOM 711 C CA . ARG A 1 87 ? 4.858 -4.397 -11.967 1.00 85.88 87 ARG A CA 1
ATOM 712 C C . ARG A 1 87 ? 6.314 -4.181 -11.576 1.00 85.88 87 ARG A C 1
ATOM 714 O O . ARG A 1 87 ? 6.600 -3.589 -10.528 1.00 85.88 87 ARG A O 1
ATOM 721 N N . GLU A 1 88 ? 7.222 -4.659 -12.419 1.00 86.94 88 GLU A N 1
ATOM 722 C CA . GLU A 1 88 ? 8.668 -4.677 -12.161 1.00 86.94 88 GLU A CA 1
ATOM 723 C C . GLU A 1 88 ? 9.245 -3.278 -11.912 1.00 86.94 88 GLU A C 1
ATOM 725 O O . GLU A 1 88 ? 10.136 -3.106 -11.086 1.00 86.94 88 GLU A O 1
ATOM 730 N N . GLU A 1 89 ? 8.702 -2.232 -12.539 1.00 88.81 89 GLU A N 1
ATOM 731 C CA . GLU A 1 89 ? 9.194 -0.865 -12.357 1.00 88.81 89 GLU A CA 1
ATOM 732 C C . GLU A 1 89 ? 8.891 -0.276 -10.967 1.00 88.81 89 GLU A C 1
ATOM 734 O O . GLU A 1 89 ? 9.365 0.811 -10.629 1.00 88.81 89 GLU A O 1
ATOM 739 N N . GLN A 1 90 ? 8.091 -0.971 -10.156 1.00 89.94 90 GLN A N 1
ATOM 740 C CA . GLN A 1 90 ? 7.518 -0.450 -8.915 1.00 89.94 90 GLN A CA 1
ATOM 741 C C . GLN A 1 90 ? 8.164 -1.061 -7.670 1.00 89.94 90 GLN A C 1
ATOM 743 O O . GLN A 1 90 ? 8.172 -0.433 -6.609 1.00 89.94 90 GLN A O 1
ATOM 748 N N . THR A 1 91 ? 8.712 -2.270 -7.771 1.00 89.38 91 THR A N 1
ATOM 749 C CA . THR A 1 91 ? 9.274 -3.020 -6.644 1.00 89.38 91 THR A CA 1
ATOM 750 C C . THR A 1 91 ? 10.511 -3.804 -7.072 1.00 89.38 91 THR A C 1
ATOM 752 O O . THR A 1 91 ? 10.664 -4.156 -8.231 1.00 89.38 91 THR A O 1
ATOM 755 N N . ASN A 1 92 ? 11.391 -4.096 -6.119 1.00 85.88 92 ASN A N 1
ATOM 756 C CA . ASN A 1 92 ? 12.566 -4.951 -6.307 1.00 85.88 92 ASN A CA 1
ATOM 757 C C . ASN A 1 92 ? 12.238 -6.451 -6.203 1.00 85.88 92 ASN A C 1
ATOM 759 O O . ASN A 1 92 ? 13.147 -7.278 -6.272 1.00 85.88 92 ASN A O 1
ATOM 763 N N . ILE A 1 93 ? 10.975 -6.799 -5.961 1.00 81.75 93 ILE A N 1
ATOM 764 C CA . ILE A 1 93 ? 10.502 -8.179 -5.942 1.00 81.75 93 ILE A CA 1
ATOM 765 C C . ILE A 1 93 ? 10.193 -8.601 -7.373 1.00 81.75 93 ILE A C 1
ATOM 767 O O . ILE A 1 93 ? 9.437 -7.927 -8.063 1.00 81.75 93 ILE A O 1
ATOM 771 N N . ASN A 1 94 ? 10.732 -9.743 -7.799 1.00 79.19 94 ASN A N 1
ATOM 772 C CA . ASN A 1 94 ? 10.309 -10.364 -9.047 1.00 79.19 94 ASN A CA 1
ATOM 773 C C . ASN A 1 94 ? 8.964 -11.092 -8.821 1.00 79.19 94 ASN A C 1
ATOM 775 O O . ASN A 1 94 ? 8.956 -12.097 -8.101 1.00 79.19 94 ASN A O 1
ATOM 779 N N . PRO A 1 95 ? 7.845 -10.631 -9.414 1.00 67.62 95 PRO A N 1
ATOM 780 C CA . PRO A 1 95 ? 6.537 -11.260 -9.229 1.00 67.62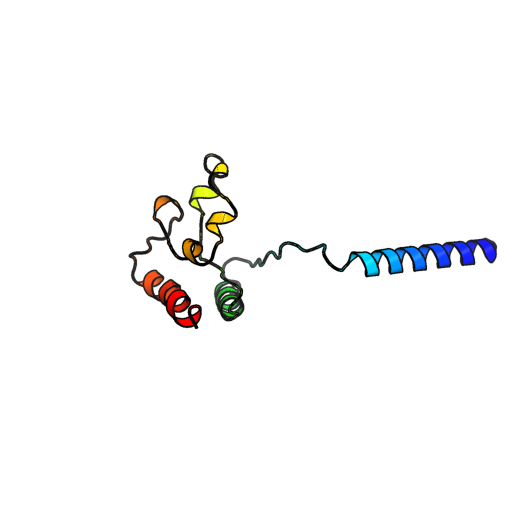 95 PRO A CA 1
ATOM 781 C C . PRO A 1 95 ? 6.452 -12.671 -9.833 1.00 67.62 95 PRO A C 1
ATOM 783 O O . PRO A 1 95 ? 5.655 -13.478 -9.368 1.00 67.62 95 PRO A O 1
ATOM 786 N N . GLN A 1 96 ? 7.302 -12.995 -10.812 1.00 70.06 96 GLN A N 1
ATOM 787 C CA . GLN A 1 96 ? 7.365 -14.308 -11.470 1.00 70.06 96 GLN A CA 1
ATOM 788 C C . GLN A 1 96 ? 8.158 -15.337 -10.650 1.00 70.06 96 GLN A C 1
ATOM 790 O O . GLN A 1 96 ? 8.234 -16.513 -11.001 1.00 70.06 96 GLN A O 1
ATOM 795 N N . HIS A 1 97 ? 8.800 -14.915 -9.559 1.00 70.19 97 HIS A N 1
ATOM 796 C CA . HIS A 1 97 ? 9.532 -15.832 -8.702 1.00 70.19 97 HIS A CA 1
ATOM 797 C C . HIS A 1 97 ? 8.545 -16.595 -7.804 1.00 70.19 97 HIS A C 1
ATOM 799 O O . HIS A 1 97 ? 7.815 -16.003 -7.011 1.00 70.19 97 HIS A O 1
ATOM 805 N N . GLN A 1 98 ? 8.575 -17.928 -7.886 1.00 58.72 98 GLN A N 1
ATOM 806 C CA . GLN A 1 98 ? 7.596 -18.863 -7.305 1.00 58.72 98 GLN A CA 1
ATOM 807 C C . GLN A 1 98 ? 7.265 -18.626 -5.816 1.00 58.72 98 GLN A C 1
ATOM 809 O O . GLN A 1 98 ? 6.127 -18.803 -5.388 1.00 58.72 98 GLN A O 1
ATOM 814 N N . ALA A 1 99 ? 8.243 -18.183 -5.018 1.00 61.47 99 ALA A N 1
ATOM 815 C CA . ALA A 1 99 ? 8.035 -17.841 -3.606 1.00 61.47 99 ALA A CA 1
ATOM 816 C C . ALA A 1 99 ? 7.037 -16.682 -3.380 1.00 61.47 99 ALA A C 1
ATOM 818 O O . ALA A 1 99 ? 6.409 -16.617 -2.324 1.00 61.47 99 ALA A O 1
ATOM 819 N N . TRP A 1 100 ? 6.885 -15.782 -4.355 1.00 62.97 100 TRP A N 1
ATOM 820 C CA . TRP A 1 100 ? 5.997 -14.621 -4.284 1.00 62.97 100 TRP A CA 1
ATOM 821 C C . TRP A 1 100 ? 4.657 -14.871 -4.960 1.00 62.97 100 TRP A C 1
ATOM 823 O O . TRP A 1 100 ? 3.657 -14.357 -4.467 1.00 62.97 100 TRP A O 1
ATOM 833 N N . GLU A 1 101 ? 4.598 -15.718 -5.992 1.00 58.34 101 GLU A N 1
ATOM 834 C CA . GLU A 1 101 ? 3.319 -16.133 -6.582 1.00 58.34 101 GLU A CA 1
ATOM 835 C C . GLU A 1 101 ? 2.340 -16.631 -5.510 1.00 58.34 101 GLU A C 1
ATOM 837 O O . GLU A 1 101 ? 1.196 -16.194 -5.475 1.00 58.34 101 GLU A O 1
ATOM 842 N N . ASN A 1 102 ? 2.800 -17.475 -4.582 1.00 56.91 102 ASN A N 1
ATOM 843 C CA . ASN A 1 102 ? 1.949 -18.014 -3.516 1.00 56.91 102 ASN A CA 1
ATOM 844 C C . ASN A 1 102 ? 1.579 -16.970 -2.452 1.00 56.91 102 ASN A C 1
ATOM 846 O O . ASN A 1 102 ? 0.511 -17.059 -1.853 1.00 56.91 102 ASN A O 1
ATOM 850 N N . HIS A 1 103 ? 2.449 -15.986 -2.199 1.00 62.06 103 HIS A N 1
ATOM 851 C CA . HIS A 1 103 ? 2.174 -14.935 -1.217 1.00 62.06 103 HIS A CA 1
ATOM 852 C C . HIS A 1 103 ? 1.030 -14.027 -1.674 1.00 62.06 103 HIS A C 1
ATOM 854 O O . HIS A 1 103 ? 0.240 -13.597 -0.844 1.00 62.06 103 HIS A O 1
ATOM 860 N N . TRP A 1 104 ? 0.941 -13.763 -2.980 1.00 60.88 104 TRP A N 1
ATOM 861 C CA . TRP A 1 104 ? -0.040 -12.847 -3.560 1.00 60.88 104 TRP A CA 1
ATOM 862 C C . TRP A 1 104 ? -1.296 -13.546 -4.088 1.00 60.88 104 TRP A C 1
ATOM 864 O O . TRP A 1 104 ? -2.373 -12.969 -3.984 1.00 60.88 104 TRP A O 1
ATOM 874 N N . LYS A 1 105 ? -1.199 -14.800 -4.560 1.00 57.4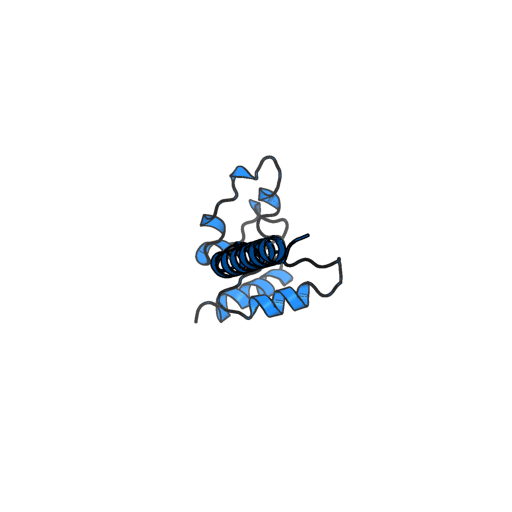4 105 LYS A N 1
ATOM 875 C CA . LYS A 1 105 ? -2.375 -15.622 -4.915 1.00 57.44 105 LYS A CA 1
ATOM 876 C C . LYS A 1 105 ? -3.317 -15.829 -3.725 1.00 57.44 105 LYS A C 1
ATOM 878 O O . LYS A 1 105 ? -4.523 -15.746 -3.902 1.00 57.44 105 LYS A O 1
ATOM 883 N N . TYR A 1 106 ? -2.770 -15.975 -2.513 1.00 54.41 106 TYR A N 1
ATOM 884 C CA . TYR A 1 106 ? -3.558 -16.039 -1.275 1.00 54.41 106 TYR A CA 1
ATOM 885 C C . TYR A 1 106 ? -4.477 -14.814 -1.094 1.00 54.41 106 TYR A C 1
ATOM 887 O O . TYR A 1 106 ? -5.611 -14.944 -0.651 1.00 54.41 106 TYR A O 1
ATOM 895 N N . PHE A 1 107 ? -4.013 -13.623 -1.491 1.00 57.03 107 PHE A N 1
ATOM 896 C CA . PHE A 1 107 ? -4.807 -12.394 -1.411 1.00 57.03 107 PHE A CA 1
ATOM 897 C C . PHE A 1 107 ? -5.862 -12.277 -2.505 1.00 57.03 107 PHE A C 1
ATOM 899 O O . PHE A 1 107 ? -6.913 -11.692 -2.269 1.00 57.03 107 PHE A O 1
ATOM 906 N N . ASP A 1 108 ? -5.582 -12.798 -3.697 1.00 53.25 108 ASP A N 1
ATOM 907 C CA . ASP A 1 108 ? -6.468 -12.654 -4.852 1.00 53.25 108 ASP A CA 1
ATOM 908 C C . ASP A 1 108 ? -7.651 -13.642 -4.825 1.00 53.25 108 ASP A C 1
ATOM 910 O O . ASP A 1 108 ? -8.663 -13.396 -5.482 1.00 53.25 108 ASP A O 1
ATOM 914 N N . GLU A 1 109 ? -7.535 -14.734 -4.059 1.00 54.00 109 GLU A N 1
ATOM 915 C CA . GLU A 1 109 ? -8.584 -15.747 -3.870 1.00 54.00 109 GLU A CA 1
ATOM 916 C C . GLU A 1 109 ? -9.468 -15.471 -2.638 1.00 54.00 109 GLU A C 1
ATOM 918 O O . GLU A 1 109 ? -10.685 -15.565 -2.757 1.00 54.00 109 GLU A O 1
ATOM 923 N N . GLU A 1 110 ? -8.912 -15.061 -1.486 1.00 50.34 110 GLU A N 1
ATOM 924 C CA . GLU A 1 110 ? -9.706 -14.840 -0.255 1.00 50.34 110 GLU A CA 1
ATOM 925 C C . GLU A 1 110 ? -10.353 -13.443 -0.141 1.00 50.34 110 GLU A C 1
ATOM 927 O O . GLU A 1 110 ? -11.302 -13.278 0.618 1.00 50.34 110 GLU A O 1
ATOM 932 N N . LEU A 1 111 ? -9.882 -12.423 -0.875 1.00 47.44 111 LEU A N 1
ATOM 933 C CA . LEU A 1 111 ? -10.450 -11.058 -0.817 1.00 47.44 111 LEU A CA 1
ATOM 934 C C . LEU A 1 111 ? -11.499 -10.763 -1.906 1.00 47.44 111 LEU A C 1
ATOM 936 O O . LEU A 1 111 ? -11.953 -9.621 -2.019 1.00 47.44 111 LEU A O 1
ATOM 940 N N . LYS A 1 112 ? -11.846 -11.749 -2.744 1.00 44.91 112 LYS A N 1
ATOM 941 C CA . LYS A 1 112 ? -12.862 -11.616 -3.807 1.00 44.91 112 LYS A CA 1
ATOM 942 C C . LYS A 1 112 ? -14.248 -12.158 -3.429 1.00 44.91 112 LYS A C 1
ATOM 944 O O . LYS A 1 112 ? -15.158 -12.019 -4.248 1.00 44.91 112 LYS A O 1
ATOM 949 N N . GLU A 1 113 ? -14.412 -12.732 -2.238 1.00 39.81 113 GLU A N 1
ATOM 950 C CA . GLU A 1 113 ? -15.718 -13.095 -1.650 1.00 39.81 113 GLU A CA 1
ATOM 951 C C . GLU A 1 113 ? -16.253 -11.986 -0.733 1.00 39.81 113 GLU A C 1
ATOM 953 O O . GLU A 1 113 ? -17.482 -11.742 -0.778 1.00 39.81 113 GLU A O 1
#

Foldseek 3Di:
DDPVVVVVVVVVVVVVVVVCVVPVPDDPPDDDDDDDVPPPVVVVQVVQLVDLPDHDDDQFQVLCPDPVNVVVDDVVCVPPVNVLVDDVNRGPDDCPPPVNVVVSVVNVPVNVD

Sequence (113 aa):
MELKEWQERLKQIELAVERSHSSIHNYWKYLFVCGCARSGTTAITKLLNAHPLIAIGVERYKHYAKQDLIHKLSPALFKLSVFFDIREEQTNINPQHQAWENHWKYFDEELKE

pLDDT: mean 78.39, std 14.69, range [39.81, 94.31]

Radius of gyration: 22.81 Å; chains: 1; bounding box: 30×51×59 Å

Secondary structure (DSSP, 8-state):
--HHHHHHHHHHHHHHHHHHHHHGGG----------TTSSHHHHHHHHHTSTT----TTTTTTTTSTTTGGG--GGGGSHHHHT---TTT-SS-TTSHHHHHHHHHHHHHT--